Protein AF-L1QF11-F1 (afdb_monomer_lite)

Structure (mmCIF, N/CA/C/O backbone):
data_AF-L1QF11-F1
#
_entry.id   AF-L1QF11-F1
#
loop_
_atom_site.group_PDB
_atom_site.id
_atom_site.type_symbol
_atom_site.label_atom_id
_atom_site.label_alt_id
_atom_site.label_comp_id
_atom_site.label_asym_id
_atom_site.label_entity_id
_atom_site.label_seq_id
_atom_site.pdbx_PDB_ins_code
_atom_site.Cartn_x
_atom_site.Cartn_y
_atom_site.Cartn_z
_atom_site.occupancy
_atom_site.B_iso_or_equiv
_atom_site.auth_seq_id
_atom_site.auth_comp_id
_atom_site.auth_asym_id
_atom_site.auth_atom_id
_atom_site.pdbx_PDB_model_num
ATOM 1 N N . MET A 1 1 ? 5.554 -5.039 -18.044 1.00 59.44 1 MET A N 1
ATOM 2 C CA . MET A 1 1 ? 5.026 -4.642 -16.722 1.00 59.44 1 MET A CA 1
ATOM 3 C C . MET A 1 1 ? 4.408 -5.884 -16.101 1.00 59.44 1 MET A C 1
ATOM 5 O O . MET A 1 1 ? 3.510 -6.448 -16.711 1.00 59.44 1 MET A O 1
ATOM 9 N N . ASN A 1 2 ? 4.981 -6.405 -15.014 1.00 73.19 2 ASN A N 1
ATOM 10 C CA . ASN A 1 2 ? 4.575 -7.696 -14.452 1.00 73.19 2 ASN A CA 1
ATOM 11 C C . ASN A 1 2 ? 3.249 -7.542 -13.679 1.00 73.19 2 ASN A C 1
ATOM 13 O O . ASN A 1 2 ? 3.123 -6.655 -12.837 1.00 73.19 2 ASN A O 1
ATOM 17 N N . VAL A 1 3 ? 2.279 -8.416 -13.963 1.00 75.25 3 VAL A N 1
ATOM 18 C CA . VAL A 1 3 ? 0.985 -8.557 -13.268 1.00 75.25 3 VAL A CA 1
ATOM 19 C C . VAL A 1 3 ? 1.144 -8.571 -11.742 1.00 75.25 3 VAL A C 1
ATOM 21 O O . VAL A 1 3 ? 0.323 -7.994 -11.033 1.00 75.25 3 VAL A O 1
ATOM 24 N N . THR A 1 4 ? 2.233 -9.151 -11.232 1.00 75.62 4 THR A N 1
ATOM 25 C CA . THR A 1 4 ? 2.574 -9.169 -9.804 1.00 75.62 4 THR A CA 1
ATOM 26 C C . THR A 1 4 ? 2.580 -7.773 -9.187 1.00 75.62 4 THR A C 1
ATOM 28 O O . THR A 1 4 ? 2.030 -7.593 -8.109 1.00 75.62 4 THR A O 1
ATOM 31 N N . THR A 1 5 ? 3.126 -6.761 -9.862 1.00 73.88 5 THR A N 1
ATOM 32 C CA . THR A 1 5 ? 3.233 -5.417 -9.281 1.00 73.88 5 THR A CA 1
ATOM 3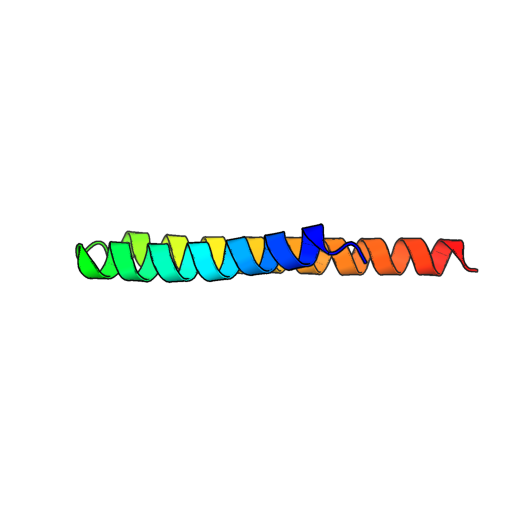3 C C . THR A 1 5 ? 1.881 -4.700 -9.222 1.00 73.88 5 THR A C 1
ATOM 35 O O . THR A 1 5 ? 1.606 -3.981 -8.264 1.00 73.88 5 THR A O 1
ATOM 38 N N . ILE A 1 6 ? 1.000 -4.954 -10.197 1.00 75.56 6 ILE A N 1
ATOM 39 C CA . ILE A 1 6 ? -0.391 -4.470 -10.177 1.00 75.56 6 ILE A CA 1
ATOM 40 C C . ILE A 1 6 ? -1.137 -5.088 -8.990 1.00 75.56 6 ILE A C 1
ATOM 42 O O . ILE A 1 6 ? -1.807 -4.373 -8.247 1.00 75.56 6 ILE A O 1
ATOM 46 N N . ILE A 1 7 ? -0.978 -6.398 -8.780 1.00 79.19 7 ILE A N 1
ATOM 47 C CA . ILE A 1 7 ? -1.577 -7.114 -7.646 1.00 79.19 7 ILE A CA 1
ATOM 48 C C . ILE A 1 7 ? -1.058 -6.552 -6.317 1.00 79.19 7 ILE A C 1
ATOM 50 O O . ILE A 1 7 ? -1.852 -6.331 -5.406 1.00 79.19 7 ILE A O 1
ATOM 54 N N . THR A 1 8 ? 0.238 -6.256 -6.209 1.00 79.06 8 THR A N 1
ATOM 55 C CA . THR A 1 8 ? 0.819 -5.666 -4.995 1.00 79.06 8 THR A CA 1
ATOM 56 C C . THR A 1 8 ? 0.249 -4.278 -4.700 1.00 79.06 8 THR A C 1
ATOM 58 O O . THR A 1 8 ? -0.116 -4.010 -3.558 1.00 79.06 8 THR A O 1
ATOM 61 N N . MET A 1 9 ? 0.100 -3.403 -5.703 1.00 79.38 9 MET A N 1
ATOM 62 C CA . MET A 1 9 ? -0.511 -2.080 -5.498 1.00 79.38 9 MET A CA 1
ATOM 63 C C . MET A 1 9 ? -1.985 -2.182 -5.086 1.00 79.38 9 MET A C 1
ATOM 65 O O . MET A 1 9 ? -2.410 -1.502 -4.153 1.00 79.38 9 MET A O 1
ATOM 69 N N . LEU A 1 10 ? -2.749 -3.069 -5.731 1.00 80.62 10 LEU A N 1
ATOM 70 C CA . LEU A 1 10 ? -4.129 -3.374 -5.339 1.00 80.62 10 LEU A CA 1
ATOM 71 C C . LEU A 1 10 ? -4.201 -3.886 -3.895 1.00 80.62 10 LEU A C 1
ATOM 73 O O . LEU A 1 10 ? -5.042 -3.427 -3.128 1.00 80.62 10 LEU A O 1
ATOM 77 N N . GLY A 1 11 ? -3.296 -4.785 -3.506 1.00 82.06 11 GLY A N 1
ATOM 78 C CA . GLY A 1 11 ? -3.216 -5.329 -2.152 1.00 82.06 11 GLY A CA 1
ATOM 79 C C . GLY A 1 11 ? -2.900 -4.273 -1.093 1.00 82.06 11 GLY A C 1
ATOM 80 O O . GLY A 1 11 ? -3.557 -4.251 -0.055 1.00 82.06 11 GLY A O 1
ATOM 81 N N . ILE A 1 12 ? -1.954 -3.366 -1.361 1.00 85.19 12 ILE A N 1
ATOM 82 C CA . ILE A 1 12 ? -1.617 -2.261 -0.448 1.00 85.19 12 ILE A CA 1
ATOM 83 C C . ILE A 1 12 ? -2.823 -1.332 -0.276 1.00 85.19 12 ILE A C 1
ATOM 85 O O . ILE A 1 12 ? -3.206 -1.051 0.857 1.00 85.19 12 ILE A O 1
ATOM 89 N N . GLY A 1 13 ? -3.452 -0.905 -1.377 1.00 82.81 13 GLY A N 1
ATOM 90 C CA . GLY A 1 13 ? -4.587 0.020 -1.328 1.00 82.81 13 GLY A CA 1
ATOM 91 C C . GLY A 1 13 ? -5.839 -0.579 -0.679 1.00 82.81 13 GLY A C 1
ATOM 92 O O . GLY A 1 13 ? -6.478 0.061 0.156 1.00 82.81 13 GLY A O 1
ATOM 93 N N . VAL A 1 14 ? -6.189 -1.824 -1.020 1.00 85.50 14 VAL A N 1
ATOM 94 C CA . VAL A 1 14 ? -7.336 -2.519 -0.410 1.00 85.50 14 VAL A CA 1
ATOM 95 C C . VAL A 1 14 ? -7.047 -2.843 1.055 1.00 85.50 14 VAL A C 1
ATOM 97 O O . VAL A 1 14 ? -7.901 -2.615 1.909 1.00 85.50 14 VAL A O 1
ATOM 100 N N . GLY A 1 15 ? -5.843 -3.328 1.367 1.00 85.12 15 GLY A N 1
ATOM 101 C CA . GLY A 1 15 ? -5.435 -3.671 2.728 1.00 85.12 15 GLY A CA 1
ATOM 102 C C . GLY A 1 15 ? -5.452 -2.468 3.668 1.00 85.12 15 GLY A C 1
ATOM 103 O O . GLY A 1 15 ? -6.016 -2.563 4.758 1.00 85.12 15 GLY A O 1
ATOM 104 N N . SER A 1 16 ? -4.915 -1.321 3.237 1.00 86.56 16 SER A N 1
ATOM 105 C CA . SER A 1 16 ? -4.936 -0.095 4.041 1.00 86.56 16 SER A CA 1
ATOM 106 C C . SER A 1 16 ? -6.357 0.429 4.247 1.00 86.56 16 SER A C 1
ATOM 108 O O . SER A 1 16 ? -6.715 0.764 5.372 1.00 86.56 16 SER A O 1
ATOM 110 N N . ALA A 1 17 ? -7.200 0.425 3.208 1.00 85.62 17 ALA A N 1
ATOM 111 C CA . ALA A 1 17 ? -8.588 0.881 3.308 1.00 85.62 17 ALA A CA 1
ATOM 112 C C . ALA A 1 17 ? -9.447 -0.020 4.215 1.00 85.62 17 ALA A C 1
ATOM 114 O O . ALA A 1 17 ? -10.290 0.464 4.974 1.00 85.62 17 ALA A O 1
ATOM 115 N N . VAL A 1 18 ? -9.242 -1.341 4.159 1.00 88.56 18 VAL A N 1
ATOM 116 C CA . VAL A 1 18 ? -9.928 -2.289 5.049 1.00 88.56 18 VAL A CA 1
ATOM 117 C C . VAL A 1 18 ? -9.452 -2.100 6.487 1.00 88.56 18 VAL A C 1
ATOM 119 O O . VAL A 1 18 ? -10.283 -1.984 7.386 1.00 88.56 18 VAL A O 1
ATOM 122 N N . ALA A 1 19 ? -8.142 -2.017 6.717 1.00 86.62 19 ALA A N 1
ATOM 123 C CA . ALA A 1 19 ? -7.589 -1.845 8.056 1.00 86.62 19 ALA A CA 1
ATOM 124 C C . ALA A 1 19 ? -7.989 -0.498 8.689 1.00 86.62 19 ALA A C 1
ATOM 126 O O . ALA A 1 19 ? -8.321 -0.461 9.872 1.00 86.62 19 ALA A O 1
ATOM 127 N N . GLU A 1 20 ? -8.064 0.580 7.906 1.00 89.31 20 GLU A N 1
ATOM 128 C CA . GLU A 1 20 ? -8.603 1.874 8.342 1.00 89.31 20 GLU A CA 1
ATOM 129 C C . GLU A 1 20 ? -10.066 1.754 8.792 1.00 89.31 20 GLU A C 1
ATOM 131 O O . GLU A 1 20 ? -10.416 2.192 9.890 1.00 89.31 20 GLU A O 1
ATOM 136 N N . LYS A 1 21 ? -10.926 1.109 7.990 1.00 88.44 21 LYS A N 1
ATOM 137 C CA . LYS A 1 21 ? -12.336 0.887 8.353 1.00 88.44 21 LYS A CA 1
ATOM 138 C C . LYS A 1 21 ? -12.486 0.045 9.616 1.00 88.44 21 LYS A C 1
ATOM 140 O O . LYS A 1 21 ? -13.321 0.364 10.459 1.00 88.44 21 LYS A O 1
ATOM 145 N N . VAL A 1 22 ? -11.678 -1.006 9.756 1.00 90.56 22 VAL A N 1
ATOM 146 C CA . VAL A 1 22 ? -11.674 -1.870 10.943 1.00 90.56 22 VAL A CA 1
ATOM 147 C C . VAL A 1 22 ? -11.262 -1.068 12.178 1.00 90.56 22 VAL A C 1
ATOM 149 O O . VAL A 1 22 ? -11.974 -1.083 13.178 1.00 90.56 22 VAL A O 1
ATOM 152 N N . LEU A 1 23 ? -10.168 -0.307 12.115 1.00 89.81 23 LEU A N 1
ATOM 153 C CA . LEU A 1 23 ? -9.701 0.502 13.245 1.00 89.81 23 LEU A CA 1
ATOM 154 C C . LEU A 1 23 ? -10.688 1.606 13.635 1.00 89.81 23 LEU A C 1
ATOM 156 O O . LEU A 1 23 ? -10.907 1.822 14.828 1.00 89.81 23 LEU A O 1
ATOM 160 N N . ASN A 1 24 ? -11.327 2.249 12.656 1.00 90.50 24 ASN A N 1
ATOM 161 C CA . ASN A 1 24 ? -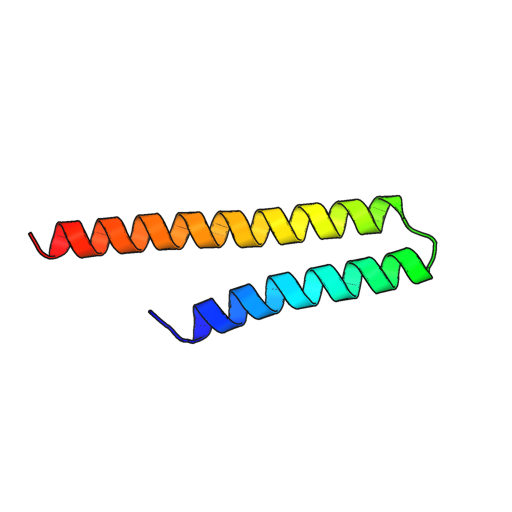12.395 3.215 12.908 1.00 90.50 24 ASN A CA 1
ATOM 162 C C . ASN A 1 24 ? -13.603 2.565 13.597 1.00 90.50 24 ASN A C 1
ATOM 164 O O . ASN A 1 24 ? -14.140 3.140 14.541 1.00 90.50 24 ASN A O 1
ATOM 168 N N . ALA A 1 25 ? -13.988 1.347 13.203 1.00 90.31 25 ALA A N 1
ATOM 169 C CA . ALA A 1 25 ? -15.062 0.604 13.866 1.00 90.31 25 ALA A CA 1
ATOM 170 C C . ALA A 1 25 ? -14.729 0.240 15.327 1.00 90.31 25 ALA A C 1
ATOM 172 O O . ALA A 1 25 ? -15.628 0.168 16.161 1.00 90.31 25 ALA A O 1
ATOM 173 N N . PHE A 1 26 ? -13.446 0.069 15.662 1.00 92.38 26 PHE A N 1
ATOM 174 C CA . PHE A 1 26 ? -12.971 -0.137 17.037 1.00 92.38 26 PHE A CA 1
ATOM 175 C C . PHE A 1 26 ? -12.725 1.169 17.819 1.00 92.38 26 PHE A C 1
ATOM 177 O O . PHE A 1 26 ? -12.175 1.128 18.919 1.00 92.38 26 PHE A O 1
ATOM 184 N N . GLY A 1 27 ? -13.094 2.330 17.268 1.00 90.00 27 GLY A N 1
ATOM 185 C CA . GLY A 1 27 ? -12.897 3.636 17.907 1.00 90.00 27 GLY A CA 1
ATOM 186 C C . GLY A 1 27 ? -11.438 4.108 17.948 1.00 90.00 27 GLY A C 1
ATOM 187 O O . GLY A 1 27 ? -11.129 5.088 18.622 1.00 90.00 27 GLY A O 1
ATOM 188 N N . LYS A 1 28 ? -10.522 3.445 17.228 1.00 90.19 28 LYS A N 1
ATOM 189 C CA . LYS A 1 28 ? -9.089 3.783 17.176 1.00 90.19 28 LYS A CA 1
ATOM 190 C C . LYS A 1 28 ? -8.771 4.728 16.014 1.00 90.19 28 LYS A C 1
ATOM 192 O O . LYS A 1 28 ? -7.933 4.419 15.165 1.00 90.19 28 LYS A O 1
ATOM 197 N N . SER A 1 29 ? -9.440 5.881 15.987 1.00 84.31 29 SER A N 1
ATOM 198 C CA . SER A 1 29 ? -9.388 6.831 14.863 1.00 84.31 29 SER A CA 1
ATOM 199 C C . SER A 1 29 ? -7.975 7.356 14.562 1.00 84.31 29 SER A C 1
ATOM 201 O O . SER A 1 29 ? -7.622 7.526 13.395 1.00 84.31 29 SER A O 1
ATOM 203 N N . ASP A 1 30 ? -7.132 7.542 15.582 1.00 84.31 30 ASP A N 1
ATOM 204 C CA . ASP A 1 30 ? -5.747 8.004 15.397 1.00 84.31 30 ASP A CA 1
ATOM 205 C C . ASP A 1 30 ? -4.878 6.960 14.677 1.00 84.31 30 ASP A C 1
ATOM 207 O O . ASP A 1 30 ? -4.077 7.284 13.800 1.00 84.31 30 ASP A O 1
ATOM 211 N N . MET A 1 31 ? -5.075 5.676 15.002 1.00 84.38 31 MET A N 1
ATOM 212 C CA . MET A 1 31 ? -4.377 4.570 14.338 1.00 84.38 31 MET A CA 1
ATOM 213 C C . MET A 1 31 ? -4.901 4.347 12.915 1.00 84.38 31 MET A C 1
ATOM 215 O O . MET A 1 31 ? -4.124 4.011 12.023 1.00 84.38 31 MET A O 1
ATOM 219 N N . ALA A 1 32 ? -6.203 4.551 12.689 1.00 83.62 32 ALA A N 1
ATOM 220 C CA . ALA A 1 32 ? -6.817 4.446 11.368 1.00 83.62 32 ALA A CA 1
ATOM 221 C C . ALA A 1 32 ? -6.217 5.466 10.383 1.00 83.62 32 ALA A C 1
ATOM 223 O O . ALA A 1 32 ? -5.840 5.102 9.269 1.00 83.62 32 ALA A O 1
ATOM 224 N N . SER A 1 33 ? -6.032 6.712 10.833 1.00 83.94 33 SER A N 1
ATOM 225 C CA . SER A 1 33 ? -5.380 7.768 10.047 1.00 83.94 33 SER A CA 1
ATOM 226 C C . SER A 1 33 ? -3.924 7.420 9.706 1.00 83.94 33 SER A C 1
ATOM 228 O O . SER A 1 33 ? -3.491 7.567 8.561 1.00 83.94 33 SER A O 1
ATOM 230 N N . PHE A 1 34 ? -3.180 6.850 10.662 1.00 86.50 34 PHE A N 1
ATOM 231 C CA . PHE A 1 34 ? -1.817 6.361 10.421 1.00 86.50 34 PHE A CA 1
ATOM 232 C C . PHE A 1 34 ? -1.760 5.269 9.348 1.00 86.50 34 PHE A C 1
ATOM 234 O O . PHE A 1 34 ? -0.877 5.293 8.488 1.00 86.50 34 PHE A O 1
ATOM 241 N N . ILE A 1 35 ? -2.705 4.325 9.372 1.00 85.69 35 ILE A N 1
ATOM 242 C CA . ILE A 1 35 ? -2.794 3.270 8.359 1.00 85.69 35 ILE A CA 1
ATOM 243 C C . ILE A 1 35 ? -3.078 3.856 6.976 1.00 85.69 35 ILE A C 1
ATOM 245 O O . ILE A 1 35 ? -2.414 3.460 6.016 1.00 85.69 35 ILE A O 1
AT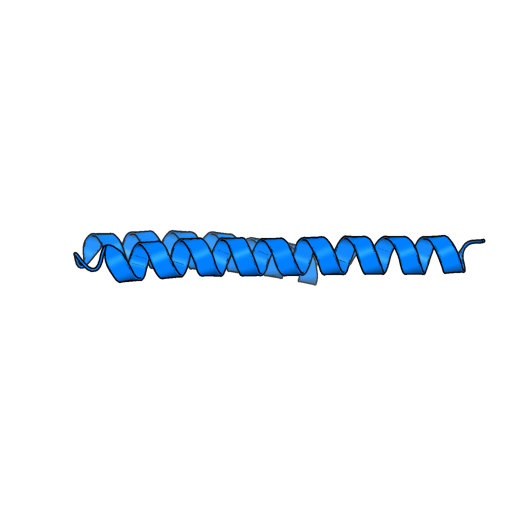OM 249 N N . ASN A 1 36 ? -3.996 4.816 6.870 1.00 83.81 36 ASN A N 1
ATOM 250 C CA . ASN A 1 36 ? -4.316 5.480 5.608 1.00 83.81 36 ASN A CA 1
ATOM 251 C C . ASN A 1 36 ? -3.073 6.173 5.012 1.00 83.81 36 ASN A C 1
ATOM 253 O O . ASN A 1 36 ? -2.682 5.899 3.875 1.00 83.81 36 ASN A O 1
ATOM 257 N N . ILE A 1 37 ? -2.365 6.962 5.828 1.00 86.12 37 ILE A N 1
ATOM 258 C CA . ILE A 1 37 ? -1.123 7.636 5.421 1.00 86.12 37 ILE A CA 1
ATOM 259 C C . ILE A 1 37 ? -0.054 6.615 5.005 1.00 86.12 37 ILE A C 1
ATOM 261 O O . ILE A 1 37 ? 0.603 6.796 3.979 1.00 86.12 37 ILE A O 1
ATOM 265 N N . SER A 1 38 ? 0.105 5.515 5.750 1.00 82.38 38 SER A N 1
ATOM 266 C CA . SER A 1 38 ? 1.079 4.467 5.414 1.00 82.38 38 SER A CA 1
ATOM 267 C C . SER A 1 38 ? 0.755 3.750 4.096 1.00 82.38 38 SER A C 1
ATOM 269 O O . SER A 1 38 ? 1.660 3.474 3.307 1.00 82.38 38 SER A O 1
ATOM 271 N N . GLY A 1 39 ? -0.530 3.505 3.816 1.00 85.38 39 GLY A N 1
ATOM 272 C CA . GLY A 1 39 ? -0.991 2.896 2.569 1.00 85.38 39 GLY A CA 1
ATOM 273 C C . GLY A 1 39 ? -0.733 3.801 1.368 1.00 85.38 39 GLY A C 1
ATOM 274 O O . GLY A 1 39 ? -0.187 3.352 0.359 1.00 85.38 39 GLY A O 1
ATOM 275 N N . LEU A 1 40 ? -1.038 5.096 1.501 1.00 83.94 40 LEU A N 1
ATOM 276 C CA . LEU A 1 40 ? -0.751 6.108 0.480 1.00 83.94 40 LEU A CA 1
ATOM 277 C C . LEU A 1 40 ? 0.755 6.267 0.232 1.00 83.94 40 LEU A C 1
ATOM 279 O O . LEU A 1 40 ? 1.180 6.338 -0.922 1.00 83.94 40 LEU A O 1
ATOM 283 N N . ALA A 1 41 ? 1.572 6.265 1.288 1.00 84.00 41 ALA A N 1
ATOM 284 C CA . ALA A 1 41 ? 3.027 6.312 1.167 1.00 84.00 41 ALA A CA 1
ATOM 285 C C . ALA A 1 41 ? 3.586 5.070 0.448 1.00 84.00 41 ALA A C 1
ATOM 287 O O . ALA A 1 41 ? 4.447 5.200 -0.425 1.00 84.00 41 ALA A O 1
ATOM 288 N N . GLY A 1 42 ? 3.063 3.877 0.752 1.00 82.88 42 GLY A N 1
ATOM 289 C CA . GLY A 1 42 ? 3.430 2.632 0.070 1.00 82.88 42 GLY A CA 1
ATOM 290 C C . GLY A 1 42 ? 3.071 2.637 -1.421 1.00 82.88 42 GLY A C 1
ATOM 291 O O . GLY A 1 42 ? 3.888 2.247 -2.258 1.00 82.88 42 GLY A O 1
ATOM 292 N N . LEU A 1 43 ? 1.883 3.145 -1.771 1.00 84.06 43 LEU A N 1
ATOM 293 C CA . LEU A 1 43 ? 1.469 3.343 -3.166 1.00 84.06 43 LEU A CA 1
ATOM 294 C C . LEU A 1 43 ? 2.372 4.351 -3.892 1.00 84.06 43 LEU A C 1
ATOM 296 O O . LEU A 1 43 ? 2.793 4.094 -5.022 1.00 84.06 43 LEU A O 1
ATOM 300 N N . GLY A 1 44 ? 2.714 5.463 -3.237 1.00 80.94 44 GLY A N 1
ATOM 301 C CA . GLY A 1 44 ? 3.613 6.485 -3.776 1.00 80.94 44 GLY A CA 1
ATOM 302 C C . GLY A 1 44 ? 5.025 5.958 -4.047 1.00 80.94 44 GLY A C 1
ATOM 303 O O . GLY A 1 44 ? 5.571 6.188 -5.125 1.00 80.94 44 GLY A O 1
ATOM 304 N N . ALA A 1 45 ? 5.598 5.181 -3.122 1.00 83.75 45 ALA A N 1
ATOM 305 C CA . ALA A 1 45 ? 6.916 4.568 -3.300 1.00 83.75 45 ALA A CA 1
ATOM 306 C C . ALA A 1 45 ? 6.955 3.603 -4.500 1.00 83.75 45 ALA A C 1
ATOM 308 O O . ALA A 1 45 ? 7.909 3.608 -5.280 1.00 83.75 45 ALA A O 1
ATOM 309 N N . MET A 1 46 ? 5.894 2.815 -4.693 1.00 82.44 46 MET A N 1
ATOM 310 C CA . MET A 1 46 ? 5.755 1.927 -5.851 1.00 82.44 46 MET A CA 1
ATOM 311 C C . MET A 1 46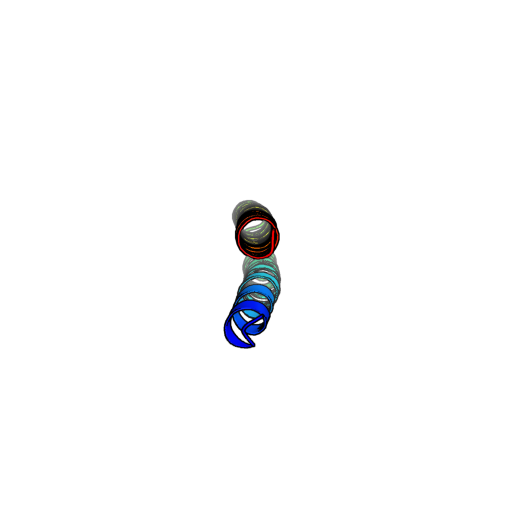 ? 5.595 2.690 -7.169 1.00 82.44 46 MET A C 1
ATOM 313 O O . MET A 1 46 ? 6.178 2.291 -8.177 1.00 82.44 46 MET A O 1
ATOM 317 N N . ALA A 1 47 ? 4.883 3.818 -7.170 1.00 79.88 47 ALA A N 1
ATOM 318 C CA . ALA A 1 47 ? 4.789 4.679 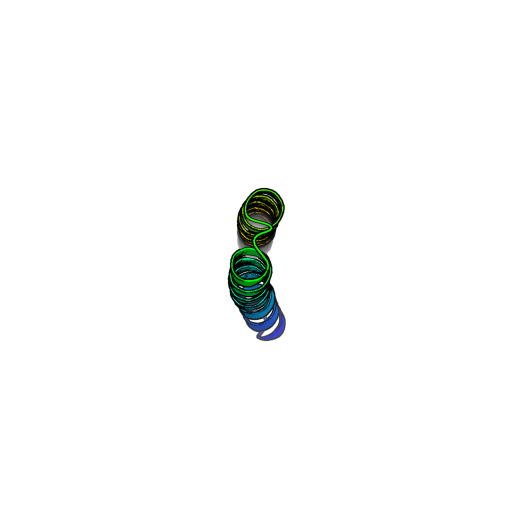-8.347 1.00 79.88 47 ALA A CA 1
ATOM 319 C C . ALA A 1 47 ? 6.159 5.257 -8.750 1.00 79.88 47 ALA A C 1
ATOM 321 O O . ALA A 1 47 ? 6.518 5.223 -9.927 1.00 79.88 47 ALA A O 1
ATOM 322 N N . VAL A 1 48 ? 6.960 5.720 -7.782 1.00 84.75 48 VAL A N 1
ATOM 323 C CA . VAL A 1 48 ? 8.328 6.209 -8.038 1.00 84.75 48 VAL A CA 1
ATOM 324 C C . VAL A 1 48 ? 9.211 5.096 -8.599 1.00 84.75 48 VAL A C 1
ATOM 326 O O . VAL A 1 48 ? 9.901 5.309 -9.595 1.00 84.75 48 VAL A O 1
ATOM 329 N N . TYR A 1 49 ? 9.152 3.898 -8.012 1.00 83.56 49 TYR A N 1
ATOM 330 C CA . TYR A 1 49 ? 9.893 2.736 -8.506 1.00 83.56 49 TYR A CA 1
ATOM 331 C C . TYR A 1 49 ? 9.586 2.446 -9.982 1.00 83.56 49 TYR A C 1
ATOM 333 O O . TYR A 1 49 ? 10.506 2.261 -10.777 1.00 83.56 49 TYR A O 1
ATOM 341 N N . PHE A 1 50 ? 8.311 2.480 -10.376 1.00 81.50 50 PHE A N 1
ATOM 342 C CA . PHE A 1 50 ? 7.921 2.266 -11.769 1.00 81.50 50 PHE A CA 1
ATOM 343 C C . PHE A 1 50 ? 8.428 3.339 -12.723 1.00 81.50 50 PHE A C 1
ATOM 345 O O . PHE A 1 50 ? 8.848 3.008 -13.829 1.00 81.50 50 PHE A O 1
ATOM 352 N N . ILE A 1 51 ? 8.399 4.608 -12.315 1.00 85.00 51 ILE A N 1
ATOM 353 C CA . ILE A 1 51 ? 8.929 5.704 -13.134 1.00 85.00 51 ILE A CA 1
ATOM 354 C C . ILE A 1 51 ? 10.427 5.493 -13.375 1.00 85.00 51 ILE A C 1
ATOM 356 O O . ILE A 1 51 ? 10.887 5.606 -14.509 1.00 85.00 51 ILE A O 1
ATOM 360 N N . VAL A 1 52 ? 11.178 5.120 -12.336 1.00 85.38 52 VAL A N 1
ATOM 361 C CA . VAL A 1 52 ? 12.609 4.808 -12.455 1.00 85.38 52 VAL A CA 1
ATOM 362 C C . VAL A 1 52 ? 12.841 3.604 -13.373 1.00 85.38 52 VAL A C 1
ATOM 364 O O . VAL A 1 52 ? 13.704 3.665 -14.248 1.00 85.38 52 VAL A O 1
ATOM 367 N N . GLU A 1 53 ? 12.055 2.532 -13.233 1.00 83.69 53 GLU A N 1
ATOM 368 C CA . GLU A 1 53 ? 12.165 1.347 -14.095 1.00 83.69 53 GLU A CA 1
ATOM 369 C C . GLU A 1 53 ? 11.851 1.678 -15.566 1.00 83.69 53 GLU A C 1
ATOM 371 O O . GLU A 1 53 ? 12.502 1.165 -16.480 1.00 83.69 53 GLU A O 1
ATOM 376 N N . LEU A 1 54 ? 10.879 2.564 -15.804 1.00 82.31 54 LEU A N 1
ATOM 377 C CA . LEU A 1 54 ? 10.512 3.037 -17.136 1.00 82.31 54 LEU A CA 1
ATOM 378 C C . LEU A 1 54 ? 11.649 3.853 -17.766 1.00 82.31 54 LEU A C 1
ATOM 380 O O . LEU A 1 54 ? 12.009 3.598 -18.913 1.00 82.31 54 LEU A O 1
ATOM 384 N N . ILE A 1 55 ? 12.246 4.783 -17.009 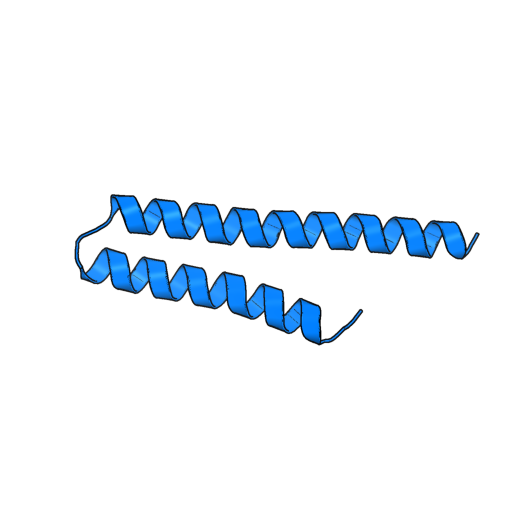1.00 85.81 55 ILE A N 1
ATOM 385 C CA . ILE A 1 55 ? 13.394 5.592 -17.451 1.00 85.81 55 ILE A CA 1
ATOM 386 C C . ILE A 1 55 ? 14.589 4.693 -17.780 1.00 85.81 55 ILE A C 1
ATOM 388 O O . ILE A 1 55 ? 15.198 4.856 -18.834 1.00 85.81 55 ILE A O 1
ATOM 392 N N . ALA A 1 56 ? 14.902 3.717 -16.923 1.00 82.69 56 ALA A N 1
ATOM 393 C CA . ALA A 1 56 ? 16.004 2.786 -17.155 1.00 82.69 56 ALA A CA 1
ATOM 394 C C . ALA A 1 56 ? 15.801 1.954 -18.433 1.00 82.69 56 ALA A C 1
ATOM 396 O O . ALA A 1 56 ? 16.738 1.767 -19.206 1.00 82.69 56 ALA A O 1
ATOM 397 N N . LYS A 1 57 ? 14.572 1.492 -18.696 1.00 82.69 57 LYS A N 1
ATOM 398 C CA . LYS A 1 57 ? 14.248 0.750 -19.926 1.00 82.69 57 LYS A CA 1
ATOM 399 C C . LYS A 1 57 ? 14.267 1.622 -21.176 1.00 82.69 57 LYS A C 1
ATOM 401 O O . LYS A 1 57 ? 14.694 1.141 -22.216 1.00 82.69 57 LYS A O 1
ATOM 406 N N . LEU A 1 58 ? 13.839 2.879 -21.078 1.00 77.06 58 LEU A N 1
ATOM 407 C CA . LEU A 1 58 ? 13.947 3.856 -22.165 1.00 77.06 58 LEU A CA 1
ATOM 408 C C . LEU A 1 58 ? 15.409 4.181 -22.492 1.00 77.06 58 LEU A C 1
ATOM 410 O O . LEU A 1 58 ? 15.772 4.200 -23.661 1.00 77.06 58 LEU A O 1
ATOM 414 N N . GLY A 1 59 ? 16.250 4.375 -21.474 1.00 76.06 59 GLY A N 1
ATOM 415 C CA . GLY A 1 59 ? 17.684 4.614 -21.653 1.00 76.06 59 GLY A CA 1
ATOM 416 C C . GLY A 1 59 ? 18.442 3.417 -22.230 1.00 76.06 59 GLY A C 1
ATOM 417 O O . GLY A 1 59 ? 19.424 3.617 -22.925 1.00 76.06 59 GLY A O 1
ATOM 418 N N . ALA A 1 60 ? 17.975 2.189 -21.988 1.00 71.88 60 ALA A N 1
ATOM 419 C CA . ALA A 1 60 ? 18.522 0.976 -22.602 1.00 71.88 60 ALA A CA 1
ATOM 420 C C . ALA A 1 60 ? 18.044 0.736 -24.050 1.00 71.88 60 ALA A C 1
ATOM 422 O O . ALA A 1 60 ? 18.544 -0.172 -24.711 1.00 71.88 60 ALA A O 1
ATOM 423 N N . LEU A 1 61 ? 17.041 1.491 -24.514 1.00 58.06 61 LEU A N 1
ATOM 424 C CA . LEU A 1 61 ? 16.492 1.403 -25.871 1.00 58.06 61 LEU A CA 1
ATOM 425 C C . LEU A 1 61 ? 17.127 2.426 -26.837 1.00 58.06 61 LEU A C 1
ATOM 427 O O . LEU A 1 61 ? 16.899 2.326 -28.042 1.00 58.06 61 LEU A O 1
ATOM 431 N N . LEU A 1 62 ? 17.868 3.406 -26.303 1.00 52.78 62 LEU A N 1
ATOM 432 C CA . LEU A 1 62 ? 18.663 4.405 -27.030 1.00 52.78 62 LEU A CA 1
ATOM 433 C C . LEU A 1 62 ? 20.108 3.924 -27.198 1.00 52.78 62 LEU A C 1
ATOM 435 O O . LEU A 1 62 ? 20.694 4.252 -28.252 1.00 52.78 62 LEU A O 1
#

pLDDT: mean 82.2, std 7.29, range [52.78, 92.38]

Radius of gyration: 15.54 Å; chains: 1; bounding box: 34×17×45 Å

Sequence (62 aa):
MNVTTIITMLGIGVGSAVAEKVLNAFGKSDMASFINISGLAGLGAMAVYFIVELIAKLGALL

Foldseek 3Di:
DDPVLVVVLVCLQVVLVVVLVVCVVVVNNVVSVVSVVVSVVVNVVSVVVVVVVVVVVVVVVD

InterPro domains:
  IPR036890 Histidine kinase/HSP90-like ATPase superfamily [SSF55874] (11-54)

Organism: NCBI:txid545697

Secondary structure (DSSP, 8-state):
--HHHHHHHHHHHHHHHHHHHHHHHTT-HHHHHHHHHHHHHHHHHHHHHHHHHHHHHHHTT-